Protein AF-A0A7X8I092-F1 (afdb_monomer_lite)

Secondary structure (DSSP, 8-state):
----SSSSSTTSTTSTT---S-----------------SEEEETTEEEEEEEEEEEE-TTS-EEEEEEEEEE--SSS-B-GGGT-----EETTEEPPS----BSSSSS-BGGGGGGS-B-TT-EEEEEEEE-

Foldseek 3Di:
DDPDDDPPVVPPPPPPPPPPDDDDDDDPDPPDDPCPPAQWDCLPPKIKGWDDWDWDQFPVRDTKIKTKMKIFAQDQAWDFQQPSDDDWDDDVPRTWAFDTWHDPDPDPDTLQCQRVDTDGHRGMGMHMGIID

pLDDT: mean 75.98, std 20.21, range [33.66, 98.12]

Sequence (132 aa):
MKKKSLAMLLSLSLILVLLFTACGESSEEKTGGDDTATNVFEFEPNVFEYLDAALMEDTDEELVLVTTWNFTNNEEEATSSLFLWYYELFQADEKLEDSAVIFINDDYDTLGDFEFKNVEAGETGKFISVIN

Radius of gyration: 20.51 Å; chains: 1; bounding box: 35×47×68 Å

Structure (mmCIF, N/CA/C/O backbone):
data_AF-A0A7X8I092-F1
#
_entry.id   AF-A0A7X8I092-F1
#
loop_
_atom_site.group_PDB
_atom_site.id
_atom_site.type_symbol
_atom_site.label_atom_id
_atom_site.label_alt_id
_atom_site.label_comp_id
_atom_site.label_asym_id
_atom_site.label_entity_id
_atom_site.label_seq_id
_atom_site.pdbx_PDB_ins_code
_atom_site.Cartn_x
_atom_site.Cartn_y
_atom_site.Cartn_z
_atom_site.occupancy
_atom_site.B_iso_or_equiv
_atom_site.auth_seq_id
_atom_site.auth_comp_id
_atom_site.auth_asym_id
_atom_site.auth_atom_id
_atom_site.pdbx_PDB_model_num
ATOM 1 N N . MET A 1 1 ? 12.600 4.546 -50.833 1.00 43.31 1 MET A N 1
ATOM 2 C CA . MET A 1 1 ? 12.797 3.141 -50.404 1.00 43.31 1 MET A CA 1
ATOM 3 C C . MET A 1 1 ? 14.123 2.996 -49.663 1.00 43.31 1 MET A C 1
ATOM 5 O O . MET A 1 1 ? 15.158 2.947 -50.310 1.00 43.31 1 MET A O 1
ATOM 9 N N . LYS A 1 2 ? 14.091 2.907 -48.329 1.00 38.78 2 LYS A N 1
ATOM 10 C CA . LYS A 1 2 ? 15.120 2.242 -47.509 1.00 38.78 2 LYS A CA 1
ATOM 11 C C . LYS A 1 2 ? 14.391 1.530 -46.363 1.00 38.78 2 LYS A C 1
ATOM 13 O O . LYS A 1 2 ? 14.278 2.039 -45.262 1.00 38.78 2 LYS A O 1
ATOM 18 N N . LYS A 1 3 ? 13.794 0.379 -46.688 1.00 50.81 3 LYS A N 1
ATOM 19 C CA . LYS A 1 3 ? 13.189 -0.550 -45.724 1.00 50.81 3 LYS A CA 1
ATOM 20 C C . LYS A 1 3 ? 14.315 -1.348 -45.070 1.00 50.81 3 LYS A C 1
ATOM 22 O O . LYS A 1 3 ? 14.687 -2.375 -45.625 1.00 50.81 3 LYS A O 1
ATOM 27 N N . LYS A 1 4 ? 14.889 -0.867 -43.968 1.00 51.50 4 LYS A N 1
ATOM 28 C CA . LYS A 1 4 ? 15.778 -1.652 -43.093 1.00 51.50 4 LYS A CA 1
ATOM 29 C C . LYS A 1 4 ? 15.775 -1.041 -41.693 1.00 51.50 4 LYS A C 1
ATOM 31 O O . LYS A 1 4 ? 16.586 -0.167 -41.439 1.00 51.50 4 LYS A O 1
ATOM 36 N N . SER A 1 5 ? 14.837 -1.459 -40.848 1.00 53.09 5 SER A N 1
ATOM 37 C CA . SER A 1 5 ? 15.017 -1.651 -39.396 1.00 53.09 5 SER A CA 1
ATOM 38 C C . SER A 1 5 ? 13.639 -1.826 -38.747 1.00 53.09 5 SER A C 1
ATOM 40 O O . SER A 1 5 ? 13.098 -0.911 -38.147 1.00 53.09 5 SER A O 1
ATOM 42 N N . LEU A 1 6 ? 13.006 -2.981 -38.958 1.00 49.16 6 LEU A N 1
ATOM 43 C CA . LEU A 1 6 ? 11.825 -3.384 -38.174 1.00 49.16 6 LEU A CA 1
ATOM 44 C C . LEU A 1 6 ? 11.908 -4.858 -37.740 1.00 49.16 6 LEU A C 1
ATOM 46 O O . LEU A 1 6 ? 11.004 -5.384 -37.114 1.00 49.16 6 LEU A O 1
ATOM 50 N N . ALA A 1 7 ? 13.013 -5.538 -38.058 1.00 49.06 7 ALA A N 1
ATOM 51 C CA . ALA A 1 7 ? 13.210 -6.953 -37.753 1.00 49.06 7 ALA A CA 1
ATOM 52 C C . ALA A 1 7 ? 14.088 -7.197 -36.511 1.00 49.06 7 ALA A C 1
ATOM 54 O O . ALA A 1 7 ? 14.333 -8.347 -36.180 1.00 49.06 7 ALA A O 1
ATOM 55 N N . MET A 1 8 ? 14.573 -6.143 -35.838 1.00 46.53 8 MET A N 1
ATOM 56 C CA . MET A 1 8 ? 15.476 -6.275 -34.681 1.00 46.53 8 MET A CA 1
ATOM 57 C C . MET A 1 8 ? 14.799 -5.991 -33.330 1.00 46.53 8 MET A C 1
ATOM 59 O O . MET A 1 8 ? 15.335 -6.367 -32.299 1.00 46.53 8 MET A O 1
ATOM 63 N N . LEU A 1 9 ? 13.602 -5.392 -33.327 1.00 49.50 9 LEU A N 1
ATOM 64 C CA . LEU A 1 9 ? 12.821 -5.141 -32.104 1.00 49.50 9 LEU A CA 1
ATOM 65 C C . LEU A 1 9 ? 11.823 -6.267 -31.781 1.00 49.50 9 LEU A C 1
ATOM 67 O O . LEU A 1 9 ? 11.356 -6.364 -30.656 1.00 49.50 9 LEU A O 1
ATOM 71 N N . LEU A 1 10 ? 11.543 -7.168 -32.731 1.00 44.53 10 LEU A N 1
ATOM 72 C CA . LEU A 1 10 ? 10.638 -8.308 -32.518 1.00 44.53 10 LEU A CA 1
ATOM 73 C C . LEU A 1 10 ? 11.326 -9.575 -31.974 1.00 44.53 10 LEU A C 1
ATOM 75 O O . LEU A 1 10 ? 10.658 -10.583 -31.771 1.00 44.53 10 LEU A O 1
ATOM 79 N N . SER A 1 11 ? 12.646 -9.563 -31.759 1.00 50.28 11 SER A N 1
ATOM 80 C CA . SER A 1 11 ? 13.396 -10.747 -31.308 1.00 50.28 11 SER A CA 1
ATOM 81 C C . SER A 1 11 ? 13.681 -10.790 -29.806 1.00 50.28 11 SER A C 1
ATOM 83 O O . SER A 1 11 ? 14.266 -11.769 -29.352 1.00 50.28 11 SER A O 1
ATOM 85 N N . LEU A 1 12 ? 13.292 -9.767 -29.033 1.00 46.97 12 LEU A N 1
ATOM 86 C CA . LEU A 1 12 ? 13.569 -9.723 -27.590 1.00 46.97 12 LEU A CA 1
ATOM 87 C C . LEU A 1 12 ? 12.389 -10.199 -26.721 1.00 46.97 12 LEU A C 1
ATOM 89 O O . LEU A 1 12 ? 12.598 -10.625 -25.593 1.00 46.97 12 LEU A O 1
ATOM 93 N N . SER A 1 13 ? 11.166 -10.234 -27.259 1.00 51.19 13 SER A N 1
ATOM 94 C CA . SER A 1 13 ? 9.954 -10.612 -26.513 1.00 51.19 13 SER A CA 1
ATOM 95 C C . SER A 1 13 ? 9.679 -12.122 -26.430 1.00 51.19 13 SER A C 1
ATOM 97 O O . SER A 1 13 ? 8.701 -12.527 -25.809 1.00 51.19 13 SER A O 1
ATOM 99 N N . LEU A 1 14 ? 10.522 -12.980 -27.021 1.00 46.72 14 LEU A N 1
ATOM 100 C CA . LEU A 1 14 ? 10.246 -14.424 -27.133 1.00 46.72 14 LEU A CA 1
ATOM 101 C C . LEU A 1 14 ? 11.083 -15.321 -26.200 1.00 46.72 14 LEU A C 1
ATOM 103 O O . LEU A 1 14 ? 10.984 -16.541 -26.285 1.00 46.72 14 LEU A O 1
ATOM 107 N N . ILE A 1 15 ? 11.899 -14.753 -25.305 1.00 53.25 15 ILE A N 1
ATOM 108 C CA . ILE A 1 15 ? 12.790 -15.542 -24.426 1.00 53.25 15 ILE A CA 1
ATOM 109 C C . ILE A 1 15 ? 12.236 -15.706 -22.995 1.00 53.25 15 ILE A C 1
ATOM 111 O O . ILE A 1 15 ? 12.667 -16.608 -22.283 1.00 53.25 15 ILE A O 1
ATOM 115 N N . LEU A 1 16 ? 11.219 -14.944 -22.576 1.00 52.03 16 LEU A N 1
ATOM 116 C CA . LEU A 1 16 ? 10.746 -14.978 -21.180 1.00 52.03 16 LEU A CA 1
ATOM 117 C C . LEU A 1 16 ? 9.691 -16.051 -20.834 1.00 52.03 16 LEU A C 1
ATOM 119 O O . LEU A 1 16 ? 9.272 -16.127 -19.685 1.00 52.03 16 LEU A O 1
ATOM 123 N N . VAL A 1 17 ? 9.265 -16.911 -21.768 1.00 53.12 17 VAL A N 1
ATOM 124 C CA . VAL A 1 17 ? 8.103 -17.814 -21.551 1.00 53.12 17 VAL A CA 1
ATOM 125 C C . VAL A 1 17 ? 8.484 -19.300 -21.403 1.00 53.12 17 VAL A C 1
ATOM 127 O O . VAL A 1 17 ? 7.643 -20.176 -21.565 1.00 53.12 17 VAL A O 1
ATOM 130 N N . LEU A 1 18 ? 9.742 -19.639 -21.086 1.00 49.62 18 LEU A N 1
ATOM 131 C CA . LEU A 1 18 ? 10.186 -21.049 -21.025 1.00 49.62 18 LEU A CA 1
ATOM 132 C C . LEU A 1 18 ? 10.710 -21.555 -19.669 1.00 49.62 18 LEU A C 1
ATOM 134 O O . LEU A 1 18 ? 11.255 -22.654 -19.626 1.00 49.62 18 LEU A O 1
ATOM 138 N N . LEU A 1 19 ? 10.511 -20.844 -18.553 1.00 51.03 19 LEU A N 1
ATOM 139 C CA . LEU A 1 19 ? 10.954 -21.342 -17.234 1.00 51.03 19 LEU A CA 1
ATOM 140 C C . LEU A 1 19 ? 9.871 -22.019 -16.377 1.00 51.03 19 LEU A C 1
ATOM 142 O O . LEU A 1 19 ? 10.171 -22.483 -15.282 1.00 51.03 19 LEU A O 1
ATOM 146 N N . PHE A 1 20 ? 8.647 -22.192 -16.881 1.00 52.22 20 PHE A N 1
ATOM 147 C CA . PHE A 1 20 ? 7.604 -22.940 -16.170 1.00 52.22 20 PHE A CA 1
ATOM 148 C C . PHE A 1 20 ? 7.356 -24.332 -16.764 1.00 52.22 20 PHE A C 1
ATOM 150 O O . PHE A 1 20 ? 6.293 -24.574 -17.324 1.00 52.22 20 PHE A O 1
ATOM 157 N N . THR A 1 21 ? 8.293 -25.272 -16.582 1.00 45.22 21 THR A N 1
ATOM 158 C CA . THR A 1 21 ? 7.961 -26.711 -16.482 1.00 45.22 21 THR A CA 1
ATOM 159 C C . THR A 1 21 ? 8.932 -27.460 -15.554 1.00 45.22 21 THR A C 1
ATOM 161 O O . THR A 1 21 ? 10.058 -27.758 -15.934 1.00 45.22 21 THR A O 1
ATOM 164 N N . ALA A 1 22 ? 8.443 -27.759 -14.347 1.00 39.62 22 ALA A N 1
ATOM 165 C CA . ALA A 1 22 ? 8.696 -28.922 -13.487 1.00 39.62 22 ALA A CA 1
ATOM 166 C C . ALA A 1 22 ? 10.050 -29.670 -13.556 1.00 39.62 22 ALA A C 1
ATOM 168 O O . ALA A 1 22 ? 10.324 -30.409 -14.499 1.00 39.62 22 ALA A O 1
ATOM 169 N N . CYS A 1 23 ? 10.773 -29.671 -12.431 1.00 38.34 23 CYS A N 1
ATOM 170 C CA . CYS A 1 23 ? 11.527 -30.839 -11.978 1.00 38.34 23 CYS A CA 1
ATOM 171 C C . CYS A 1 23 ? 11.465 -30.899 -10.447 1.00 38.34 23 CYS A C 1
ATOM 173 O O . CYS A 1 23 ? 12.051 -30.067 -9.760 1.00 38.34 23 CYS A O 1
ATOM 175 N N . GLY A 1 24 ? 10.701 -31.854 -9.919 1.00 37.44 24 GLY A N 1
ATOM 176 C CA . GLY A 1 24 ? 10.904 -32.325 -8.559 1.00 37.44 24 GLY A CA 1
ATOM 177 C C . GLY A 1 24 ? 11.989 -33.394 -8.581 1.00 37.44 24 GLY A C 1
ATOM 178 O O . GLY A 1 24 ? 11.874 -34.326 -9.365 1.00 37.44 24 GLY A O 1
ATOM 179 N N . GLU A 1 25 ? 13.027 -33.238 -7.763 1.00 33.66 25 GLU A N 1
ATOM 180 C CA . GLU A 1 25 ? 13.495 -34.226 -6.782 1.00 33.66 25 GLU A CA 1
ATOM 181 C C . GLU A 1 25 ? 14.590 -33.570 -5.921 1.00 33.66 25 GLU A C 1
ATOM 183 O O . GLU A 1 25 ? 15.305 -32.673 -6.359 1.00 33.66 25 GLU A O 1
ATOM 188 N N . SER A 1 26 ? 14.647 -33.973 -4.657 1.00 45.41 26 SER A N 1
ATOM 189 C CA . SER A 1 26 ? 15.374 -33.360 -3.545 1.00 45.41 26 SER A CA 1
ATOM 190 C C . SER A 1 26 ? 16.881 -33.164 -3.751 1.00 45.41 26 SER A C 1
ATOM 192 O O . SER A 1 26 ? 17.620 -34.132 -3.931 1.00 45.41 26 SER A O 1
ATOM 194 N N . SER A 1 27 ? 17.346 -31.943 -3.496 1.00 35.41 27 SER A N 1
ATOM 195 C CA . SER A 1 27 ? 18.681 -31.682 -2.961 1.00 35.41 27 SER A CA 1
ATOM 196 C C . SER A 1 27 ? 18.580 -30.555 -1.936 1.00 35.41 27 SER A C 1
ATOM 198 O O . SER A 1 27 ? 18.352 -29.401 -2.291 1.00 35.41 27 SER A O 1
ATOM 200 N N . GLU A 1 28 ? 18.698 -30.916 -0.656 1.00 45.22 28 GLU A N 1
ATOM 201 C CA . GLU A 1 28 ? 18.977 -29.980 0.432 1.00 45.22 28 GLU A CA 1
ATOM 202 C C . GLU A 1 28 ? 20.303 -29.274 0.132 1.00 45.22 28 GLU A C 1
ATOM 204 O O . GLU A 1 28 ? 21.383 -29.791 0.420 1.00 45.22 28 GLU A O 1
ATOM 209 N N . GLU A 1 29 ? 20.224 -28.081 -0.443 1.00 36.31 29 GLU A N 1
ATOM 210 C CA . GLU A 1 29 ? 21.314 -27.120 -0.406 1.00 36.31 29 GLU A CA 1
ATOM 211 C C . GLU A 1 29 ? 21.012 -26.144 0.730 1.00 36.31 29 GLU A C 1
ATOM 213 O O . GLU A 1 29 ? 20.189 -25.236 0.622 1.00 36.31 29 GLU A O 1
ATOM 218 N N . LYS A 1 30 ? 21.645 -26.392 1.882 1.00 44.91 30 LYS A N 1
ATOM 219 C CA . LYS A 1 30 ? 21.689 -25.435 2.984 1.00 44.91 30 LYS A CA 1
ATOM 220 C C . LYS A 1 30 ? 22.598 -24.274 2.596 1.00 44.91 30 LYS A C 1
ATOM 222 O O . LYS A 1 30 ? 23.773 -24.254 2.960 1.00 44.91 30 LYS A O 1
ATOM 227 N N . THR A 1 31 ? 22.041 -23.285 1.914 1.00 36.53 31 THR A N 1
ATOM 228 C 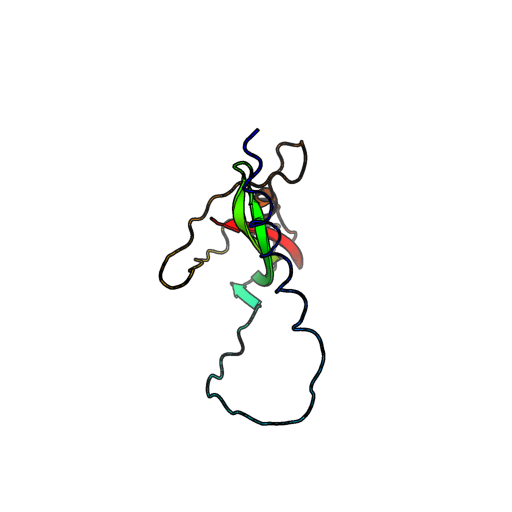CA . THR A 1 31 ? 22.578 -21.925 1.941 1.00 36.53 31 THR A CA 1
ATOM 229 C C . THR A 1 31 ? 22.124 -21.286 3.246 1.00 36.53 31 THR A C 1
ATOM 231 O O . THR A 1 31 ? 20.942 -21.046 3.466 1.00 36.53 31 THR A O 1
ATOM 234 N N . GLY A 1 32 ? 23.074 -21.104 4.162 1.00 41.34 32 GLY A N 1
ATOM 235 C CA . GLY A 1 32 ? 22.863 -20.392 5.413 1.00 41.34 32 GLY A CA 1
ATOM 236 C C . GLY A 1 32 ? 22.467 -18.944 5.143 1.00 41.34 32 GLY A C 1
ATOM 237 O O . GLY A 1 32 ? 23.280 -18.157 4.669 1.00 41.34 32 GLY A O 1
ATOM 238 N N . GLY A 1 33 ? 21.220 -18.645 5.47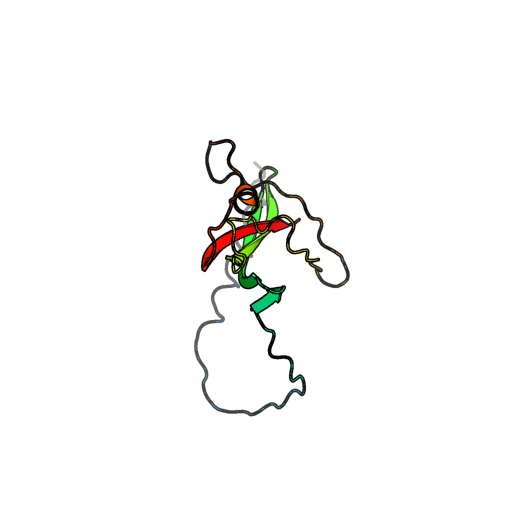0 1.00 34.50 33 GLY A N 1
ATOM 239 C CA . GLY A 1 33 ? 20.588 -17.337 5.498 1.00 34.50 33 GLY A CA 1
ATOM 240 C C . GLY A 1 33 ? 19.181 -17.573 6.022 1.00 34.50 33 GLY A C 1
ATOM 241 O O . GLY A 1 33 ? 18.258 -17.778 5.245 1.00 34.50 33 GLY A O 1
ATOM 242 N N . ASP A 1 34 ? 19.048 -17.691 7.341 1.00 43.41 34 ASP A N 1
ATOM 243 C CA . ASP A 1 34 ? 17.748 -17.697 8.012 1.00 43.41 34 ASP A CA 1
ATOM 244 C C . ASP A 1 34 ? 17.219 -16.257 8.001 1.00 43.41 34 ASP A C 1
ATOM 246 O O . ASP A 1 34 ? 17.303 -15.548 8.992 1.00 43.41 34 ASP A O 1
ATOM 250 N N . ASP A 1 35 ? 16.803 -15.801 6.822 1.00 47.56 35 ASP A N 1
ATOM 251 C CA . ASP A 1 35 ? 16.011 -14.591 6.627 1.00 47.56 35 ASP A CA 1
ATOM 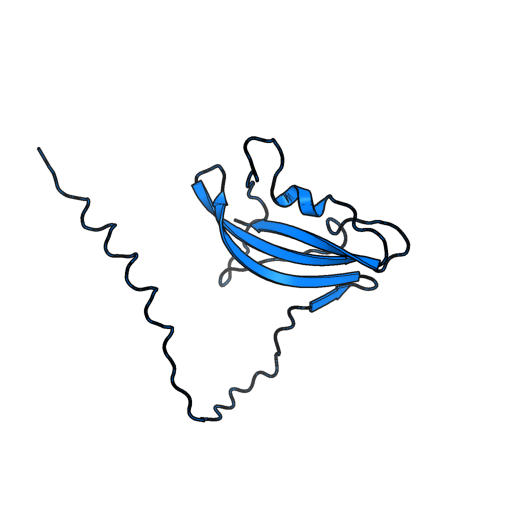252 C C . ASP A 1 35 ? 14.784 -15.040 5.840 1.00 47.56 35 ASP A C 1
ATOM 254 O O . ASP A 1 35 ? 14.738 -15.031 4.607 1.00 47.56 35 ASP A O 1
ATOM 258 N N . THR A 1 36 ? 13.776 -15.529 6.555 1.00 49.56 36 THR A N 1
ATOM 259 C CA . THR A 1 36 ? 12.433 -15.600 5.991 1.00 49.56 36 THR A CA 1
ATOM 260 C C . THR A 1 36 ? 12.001 -14.159 5.746 1.00 49.56 36 THR A C 1
ATOM 262 O O . THR A 1 36 ? 11.544 -13.502 6.679 1.00 49.56 36 THR A O 1
ATOM 265 N N . ALA A 1 37 ? 12.210 -13.645 4.530 1.00 61.41 37 ALA A N 1
ATOM 266 C CA . ALA A 1 37 ? 11.712 -12.335 4.131 1.00 61.41 37 ALA A CA 1
ATOM 267 C C . ALA A 1 37 ? 10.220 -12.270 4.486 1.00 61.41 37 ALA A C 1
ATOM 269 O O . ALA A 1 37 ? 9.404 -13.004 3.923 1.00 61.41 37 ALA A O 1
ATOM 270 N N . THR A 1 38 ? 9.887 -11.481 5.508 1.00 76.31 38 THR A N 1
ATOM 271 C CA . THR A 1 38 ? 8.501 -11.287 5.918 1.00 76.31 38 THR A CA 1
ATOM 272 C C . THR A 1 38 ? 7.887 -10.261 4.987 1.00 76.31 38 THR A C 1
ATOM 274 O O . THR A 1 38 ? 8.434 -9.180 4.792 1.00 76.31 38 THR A O 1
ATOM 277 N N . ASN A 1 39 ? 6.739 -10.605 4.414 1.00 90.94 39 ASN A N 1
ATOM 278 C CA . ASN A 1 39 ? 5.923 -9.646 3.681 1.00 90.94 39 ASN A CA 1
ATOM 279 C C . ASN A 1 39 ? 5.017 -8.850 4.626 1.00 90.94 39 ASN A C 1
ATOM 281 O O . ASN A 1 39 ? 4.282 -7.993 4.163 1.00 90.94 39 ASN A O 1
ATOM 285 N N . VAL A 1 40 ? 5.047 -9.132 5.932 1.00 94.44 40 VAL A N 1
ATOM 286 C CA . VAL A 1 40 ? 4.232 -8.468 6.951 1.00 94.44 40 VAL A CA 1
ATOM 287 C C . VAL A 1 40 ? 5.127 -7.627 7.855 1.00 94.44 40 VAL A C 1
ATOM 289 O O . VAL A 1 40 ? 6.124 -8.122 8.389 1.00 94.44 40 VAL A O 1
ATOM 292 N N . PHE A 1 41 ? 4.734 -6.373 8.041 1.00 92.69 41 PHE A N 1
ATOM 293 C CA . PHE A 1 41 ? 5.407 -5.357 8.834 1.00 92.69 41 PHE A CA 1
ATOM 294 C C . PHE A 1 41 ? 4.434 -4.817 9.881 1.00 92.69 41 PHE A C 1
ATOM 296 O O . PHE A 1 41 ? 3.399 -4.231 9.558 1.00 92.69 41 PHE A O 1
ATOM 303 N N . GLU A 1 42 ? 4.763 -5.023 11.150 1.00 93.00 42 GLU A N 1
ATOM 304 C CA . GLU A 1 42 ? 3.960 -4.547 12.274 1.00 93.00 42 GLU A CA 1
ATOM 305 C C . GLU A 1 42 ? 4.448 -3.156 12.696 1.00 93.00 42 GLU A C 1
ATOM 307 O O . GLU A 1 42 ? 5.589 -2.980 13.125 1.00 93.00 42 GLU A O 1
ATOM 312 N N . PHE A 1 43 ? 3.570 -2.164 12.568 1.00 89.62 43 PHE A N 1
ATOM 313 C CA . PHE A 1 43 ? 3.775 -0.785 13.002 1.00 89.62 43 PHE A CA 1
ATOM 314 C C . PHE A 1 43 ? 2.699 -0.462 14.034 1.00 89.62 43 PHE A C 1
ATOM 316 O O . PHE A 1 43 ? 1.666 0.113 13.694 1.00 89.62 43 PHE A O 1
ATOM 323 N N . GLU A 1 44 ? 2.918 -0.910 15.277 1.00 90.00 44 GLU A N 1
ATOM 324 C CA . GLU A 1 44 ? 1.881 -0.944 16.314 1.00 90.00 44 GLU A CA 1
ATOM 325 C C . GLU A 1 44 ? 1.081 0.376 16.416 1.00 90.00 44 GLU A C 1
ATOM 327 O O . GLU A 1 44 ? 1.679 1.450 16.534 1.00 90.00 44 GLU A O 1
ATOM 332 N N . PRO A 1 45 ? -0.267 0.305 16.406 1.00 93.88 45 PRO A N 1
ATOM 333 C CA . PRO A 1 45 ? -1.079 -0.921 16.428 1.00 93.88 45 PRO A CA 1
ATOM 334 C C 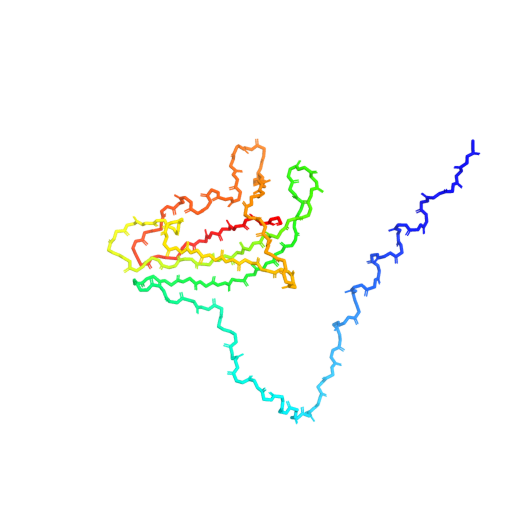. PRO A 1 45 ? -1.300 -1.562 15.043 1.00 93.88 45 PRO A C 1
ATOM 336 O O . PRO A 1 45 ? -1.857 -2.653 14.945 1.00 93.88 45 PRO A O 1
ATOM 339 N N . ASN A 1 46 ? -0.885 -0.902 13.970 1.00 95.81 46 ASN A N 1
ATOM 340 C CA . ASN A 1 46 ? -1.255 -1.222 12.599 1.00 95.81 46 ASN A CA 1
ATOM 341 C C . ASN A 1 46 ? -0.364 -2.292 11.954 1.00 95.81 46 ASN A C 1
ATOM 343 O O . ASN A 1 46 ? 0.756 -2.561 12.393 1.00 95.81 46 ASN A O 1
ATOM 347 N N . VAL A 1 47 ? -0.861 -2.896 10.875 1.00 95.75 47 VAL A N 1
ATOM 348 C CA . VAL A 1 47 ? -0.133 -3.927 10.120 1.00 95.75 47 VAL A CA 1
ATOM 349 C C . VAL A 1 47 ? -0.116 -3.580 8.639 1.00 95.75 47 VAL A C 1
ATOM 351 O O . VAL A 1 47 ? -1.155 -3.271 8.055 1.00 95.75 47 VAL A O 1
ATOM 354 N N . PHE A 1 48 ? 1.062 -3.674 8.034 1.00 94.38 48 PHE A N 1
ATOM 355 C CA . PHE A 1 48 ? 1.296 -3.475 6.611 1.00 94.38 48 PHE A CA 1
ATOM 356 C C . PHE A 1 48 ? 1.739 -4.795 5.995 1.00 94.38 48 PHE A C 1
ATOM 358 O O . PHE A 1 48 ? 2.647 -5.444 6.505 1.00 94.38 48 PHE A O 1
ATOM 365 N N . GLU A 1 49 ? 1.114 -5.205 4.900 1.00 94.94 49 GLU A N 1
ATOM 366 C CA . GLU A 1 49 ? 1.473 -6.429 4.187 1.00 94.94 49 GLU A CA 1
ATOM 367 C C . GLU A 1 49 ? 1.788 -6.100 2.729 1.00 94.94 49 GLU A C 1
ATOM 369 O O . GLU A 1 49 ? 0.932 -5.605 1.996 1.00 94.94 49 GLU A O 1
ATOM 374 N N . TYR A 1 50 ? 3.020 -6.385 2.314 1.00 92.81 50 TYR A N 1
ATOM 375 C CA . TYR A 1 50 ? 3.450 -6.342 0.925 1.00 92.81 50 TYR A CA 1
ATOM 376 C C . TYR A 1 50 ? 2.782 -7.474 0.143 1.00 92.81 50 TYR A C 1
ATOM 378 O O . TYR A 1 50 ? 2.898 -8.645 0.513 1.00 92.81 50 TYR A O 1
ATOM 386 N N . LEU A 1 51 ? 2.099 -7.136 -0.950 1.00 92.88 51 LEU A N 1
ATOM 387 C CA . LEU A 1 51 ? 1.405 -8.122 -1.775 1.00 92.88 51 LEU A CA 1
ATOM 388 C C . LEU A 1 51 ? 2.180 -8.464 -3.039 1.00 92.88 51 LEU A C 1
ATOM 390 O O . LEU A 1 51 ? 2.442 -9.638 -3.292 1.00 92.88 51 LEU A O 1
ATOM 394 N N . ASP A 1 52 ? 2.495 -7.456 -3.847 1.00 92.38 52 ASP A N 1
ATOM 395 C CA . ASP A 1 52 ? 3.120 -7.646 -5.154 1.00 92.38 52 ASP A CA 1
ATOM 396 C C . ASP A 1 52 ? 3.722 -6.336 -5.679 1.00 92.38 52 ASP A C 1
ATOM 398 O O . ASP A 1 52 ? 3.397 -5.247 -5.188 1.00 92.38 52 ASP A O 1
ATOM 402 N N . ALA A 1 53 ? 4.546 -6.445 -6.720 1.00 90.69 53 ALA A N 1
ATOM 403 C CA . ALA A 1 53 ? 5.012 -5.316 -7.507 1.00 90.69 53 ALA A CA 1
ATOM 404 C C . ALA A 1 53 ? 4.966 -5.614 -9.008 1.00 90.69 53 ALA A C 1
ATOM 406 O O . ALA A 1 53 ? 5.252 -6.721 -9.463 1.00 90.69 53 ALA A O 1
ATOM 407 N N . ALA A 1 54 ? 4.653 -4.588 -9.790 1.00 91.25 54 ALA A N 1
ATOM 408 C CA . ALA A 1 54 ? 4.595 -4.652 -11.240 1.00 91.25 54 ALA A CA 1
ATOM 409 C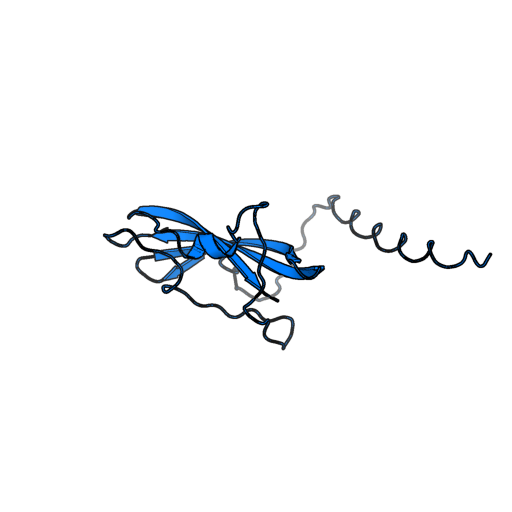 C . ALA A 1 54 ? 5.302 -3.446 -11.856 1.00 91.25 54 ALA A C 1
ATOM 411 O O . ALA A 1 54 ? 5.323 -2.364 -11.279 1.00 91.25 54 ALA A O 1
ATOM 412 N N . LEU A 1 55 ? 5.852 -3.632 -13.053 1.00 90.56 55 LEU A N 1
ATOM 413 C CA . LEU A 1 55 ? 6.344 -2.528 -13.868 1.00 90.56 55 LEU A CA 1
ATOM 414 C C . LEU A 1 55 ? 5.200 -2.022 -14.750 1.00 90.56 55 LEU A C 1
ATOM 416 O O . LEU A 1 55 ? 4.533 -2.826 -15.408 1.00 90.56 55 LEU A O 1
ATOM 420 N N . MET A 1 56 ? 4.972 -0.714 -14.751 1.00 89.94 56 MET A N 1
ATOM 421 C CA . MET A 1 56 ? 3.948 -0.047 -15.560 1.00 89.94 56 MET A CA 1
ATOM 422 C C . MET A 1 56 ? 4.553 1.155 -16.286 1.00 89.94 56 MET A C 1
ATOM 424 O O . MET A 1 56 ? 5.598 1.647 -15.881 1.00 89.94 56 MET A O 1
ATOM 428 N N . GLU A 1 57 ? 3.920 1.601 -17.369 1.00 88.19 57 GLU A N 1
ATOM 429 C CA . GLU A 1 57 ? 4.257 2.879 -18.007 1.00 88.19 57 GLU A CA 1
ATOM 430 C C . GLU A 1 57 ? 3.470 3.995 -17.308 1.00 88.19 57 GLU A C 1
ATOM 432 O O . GLU A 1 57 ? 2.268 3.841 -17.057 1.00 88.19 57 GLU A O 1
ATOM 437 N N . ASP A 1 58 ? 4.144 5.087 -16.963 1.00 85.81 58 ASP A N 1
ATOM 438 C CA . ASP A 1 58 ? 3.510 6.285 -16.423 1.00 85.81 58 ASP A CA 1
ATOM 439 C C . ASP A 1 58 ? 2.943 7.187 -17.536 1.00 85.81 58 ASP A C 1
ATOM 441 O O . ASP A 1 58 ? 2.867 6.815 -18.711 1.00 85.81 58 ASP A O 1
ATOM 445 N N . THR A 1 59 ? 2.496 8.390 -17.172 1.00 84.06 59 THR A N 1
ATOM 446 C CA . THR A 1 59 ? 1.916 9.338 -18.134 1.00 84.06 59 THR A CA 1
ATOM 447 C C . THR A 1 59 ? 2.897 9.876 -19.171 1.00 84.06 59 THR A C 1
ATOM 449 O O . THR A 1 59 ? 2.445 10.363 -20.210 1.00 84.06 59 THR A O 1
ATOM 452 N N . ASP A 1 60 ? 4.198 9.798 -18.900 1.00 87.56 60 ASP A N 1
ATOM 453 C CA . ASP A 1 60 ? 5.276 10.232 -19.789 1.00 87.56 60 ASP A CA 1
ATOM 454 C C . ASP A 1 60 ? 5.880 9.051 -20.583 1.00 87.56 60 ASP A C 1
ATOM 456 O O . ASP A 1 60 ? 6.891 9.213 -21.269 1.00 87.56 60 ASP A O 1
ATOM 460 N N . GLU A 1 61 ? 5.218 7.883 -20.563 1.00 87.25 61 GLU A N 1
ATOM 461 C CA . GLU A 1 61 ? 5.675 6.621 -21.168 1.00 87.25 61 GLU A CA 1
ATOM 462 C C . GLU A 1 61 ? 6.988 6.098 -20.538 1.00 87.25 61 GLU A C 1
ATOM 464 O O . GLU A 1 61 ? 7.713 5.304 -21.152 1.00 87.25 61 GLU A O 1
ATOM 469 N N . GLU A 1 62 ? 7.305 6.520 -19.308 1.00 88.56 62 GLU A N 1
ATOM 470 C CA . GLU A 1 62 ? 8.454 6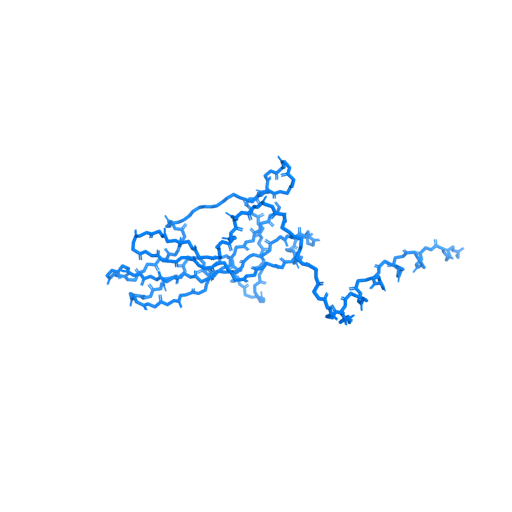.040 -18.539 1.00 88.56 62 GLU A CA 1
ATOM 471 C C . GLU A 1 62 ? 8.084 4.802 -17.714 1.00 88.56 62 GLU A C 1
ATOM 473 O O . GLU A 1 62 ? 6.965 4.647 -17.226 1.00 88.56 62 GLU A O 1
ATOM 478 N N . LEU A 1 63 ? 9.031 3.868 -17.587 1.00 88.81 63 LEU A N 1
ATOM 479 C CA . LEU A 1 63 ? 8.809 2.618 -16.867 1.00 88.81 63 LEU A CA 1
ATOM 480 C C . LEU A 1 63 ? 8.971 2.846 -15.365 1.00 88.81 63 LEU A C 1
ATOM 482 O O . LEU A 1 63 ? 10.069 3.146 -14.912 1.00 88.81 63 LEU A O 1
ATOM 486 N N . VAL A 1 64 ? 7.909 2.603 -14.608 1.00 89.25 64 VAL A N 1
ATOM 487 C CA . VAL A 1 64 ? 7.852 2.834 -13.163 1.00 89.25 64 VAL A CA 1
ATOM 488 C C . VAL A 1 64 ? 7.497 1.554 -12.418 1.00 89.25 64 VAL A C 1
ATOM 490 O O . VAL A 1 64 ? 6.819 0.660 -12.940 1.00 89.25 64 VAL A O 1
ATOM 493 N N . LEU A 1 65 ? 7.962 1.447 -11.178 1.00 88.62 65 LEU A N 1
ATOM 494 C CA . LEU A 1 65 ? 7.623 0.364 -10.269 1.00 88.62 65 LEU A CA 1
ATOM 495 C C . LEU A 1 65 ? 6.357 0.720 -9.488 1.00 88.62 65 LEU A C 1
ATOM 497 O O . LEU A 1 65 ? 6.302 1.711 -8.766 1.00 88.62 65 LEU A O 1
ATOM 501 N N . VAL A 1 66 ? 5.349 -0.136 -9.592 1.00 89.50 66 VAL A N 1
ATOM 502 C CA . VAL A 1 66 ? 4.097 -0.035 -8.846 1.00 89.50 66 VAL A CA 1
ATOM 503 C C . VAL A 1 66 ? 4.070 -1.129 -7.798 1.00 89.50 66 VAL A C 1
ATOM 505 O O . VAL A 1 66 ? 4.150 -2.307 -8.145 1.00 89.50 66 VAL A O 1
ATOM 508 N N . THR A 1 67 ? 3.923 -0.767 -6.527 1.00 88.88 67 THR A N 1
ATOM 509 C CA . THR A 1 67 ? 3.834 -1.744 -5.434 1.00 88.88 67 THR A CA 1
ATOM 510 C C . THR A 1 67 ? 2.449 -1.724 -4.799 1.00 88.88 67 THR A C 1
ATOM 512 O O . THR A 1 67 ? 1.811 -0.677 -4.695 1.00 88.88 67 THR A O 1
ATOM 515 N N . THR A 1 68 ? 1.951 -2.899 -4.417 1.00 91.38 68 THR A N 1
ATOM 516 C CA . THR A 1 68 ? 0.614 -3.072 -3.840 1.00 91.38 68 THR A CA 1
ATOM 517 C C . THR A 1 68 ? 0.721 -3.613 -2.427 1.00 91.38 68 THR A C 1
ATOM 519 O O . THR A 1 68 ? 1.421 -4.598 -2.182 1.00 91.38 68 THR A O 1
ATOM 522 N N . TRP A 1 69 ? -0.043 -3.017 -1.517 1.00 93.19 69 TRP A N 1
ATOM 523 C CA . TRP A 1 69 ? 0.003 -3.340 -0.099 1.00 93.19 69 TRP A CA 1
ATOM 524 C C . TRP A 1 69 ? -1.397 -3.450 0.495 1.00 93.19 69 TRP A C 1
ATOM 526 O O . TRP A 1 69 ? -2.349 -2.818 0.025 1.00 93.19 69 TRP A O 1
ATOM 536 N N . ASN A 1 70 ? -1.514 -4.227 1.566 1.00 95.19 70 ASN A N 1
ATOM 537 C CA . ASN A 1 70 ? -2.618 -4.123 2.510 1.00 95.19 70 ASN A CA 1
ATOM 538 C C . ASN A 1 70 ? -2.183 -3.265 3.708 1.00 95.19 70 ASN A C 1
ATOM 540 O O . ASN A 1 70 ? -1.096 -3.456 4.251 1.00 95.19 70 ASN A O 1
ATOM 544 N N . PHE A 1 71 ? -3.068 -2.380 4.158 1.00 95.62 71 PHE A N 1
ATOM 545 C CA . PHE A 1 71 ? -2.972 -1.656 5.424 1.00 95.62 71 PHE A CA 1
ATOM 546 C C . PHE A 1 71 ? -4.141 -2.072 6.314 1.00 95.62 71 PHE A C 1
ATOM 548 O O . PHE A 1 71 ? -5.296 -1.850 5.954 1.00 95.62 71 PHE A O 1
ATOM 555 N N . THR A 1 72 ? -3.850 -2.679 7.460 1.00 96.94 72 THR A N 1
ATOM 556 C CA . THR A 1 72 ? -4.850 -3.010 8.482 1.00 96.94 72 THR A CA 1
ATOM 557 C C . THR A 1 72 ? -4.797 -1.965 9.583 1.00 96.94 72 THR A C 1
ATOM 559 O O . THR A 1 72 ? -3.791 -1.870 10.294 1.00 96.94 72 THR A O 1
ATOM 562 N N . ASN A 1 73 ? -5.881 -1.198 9.709 1.00 97.31 73 ASN A N 1
ATOM 563 C CA . ASN A 1 73 ? -6.024 -0.184 10.741 1.00 97.31 73 ASN A CA 1
ATOM 564 C C . ASN A 1 73 ? -6.521 -0.838 12.035 1.00 97.31 73 ASN A C 1
ATOM 566 O O . ASN A 1 73 ? -7.666 -1.271 12.109 1.00 97.31 73 ASN A O 1
ATOM 570 N N . ASN A 1 74 ? -5.677 -0.885 13.059 1.00 97.12 74 ASN A N 1
ATOM 571 C CA . ASN A 1 74 ? -6.047 -1.373 14.390 1.00 97.12 74 ASN A CA 1
ATOM 572 C C . ASN A 1 74 ? -6.135 -0.235 15.421 1.00 97.12 74 ASN A C 1
ATOM 574 O O . ASN A 1 74 ? -6.166 -0.497 16.625 1.00 97.12 74 ASN A O 1
ATOM 578 N N . GLU A 1 75 ? -6.140 1.022 14.975 1.00 95.75 75 GLU A N 1
ATOM 579 C CA . GLU A 1 75 ? -6.477 2.163 15.825 1.00 95.75 75 GLU A CA 1
ATOM 580 C C . GLU A 1 75 ? -7.978 2.182 16.155 1.00 95.75 75 GLU A C 1
ATOM 582 O O . GLU A 1 75 ? -8.777 1.421 15.610 1.00 95.75 75 GLU A O 1
ATOM 587 N N . GLU A 1 76 ? -8.375 3.052 17.085 1.00 97.25 76 GLU A N 1
ATOM 588 C CA . GLU A 1 76 ? -9.781 3.193 17.490 1.00 97.25 76 GLU A CA 1
ATOM 589 C C . GLU A 1 76 ? -10.616 4.003 16.483 1.00 97.25 76 GLU A C 1
ATOM 591 O O . GLU A 1 76 ? -11.839 3.861 16.439 1.00 97.25 76 GLU A O 1
ATOM 596 N N . GLU A 1 77 ? -9.970 4.850 15.678 1.00 97.25 77 GLU A N 1
ATOM 597 C CA . GLU A 1 77 ? -10.605 5.734 14.698 1.00 97.25 77 GLU A CA 1
ATOM 598 C C . GLU A 1 77 ? -10.163 5.392 13.269 1.00 97.25 77 GLU A C 1
ATOM 600 O O . GLU A 1 77 ? -9.132 4.758 13.044 1.00 97.25 77 GLU A O 1
ATOM 605 N N . ALA A 1 78 ? -10.950 5.825 12.281 1.00 97.00 78 ALA A N 1
ATOM 606 C CA . ALA A 1 78 ? -10.590 5.669 10.879 1.00 97.00 78 ALA A CA 1
ATOM 607 C C . ALA A 1 78 ? -9.362 6.526 10.529 1.00 97.00 78 ALA A C 1
ATOM 609 O O . ALA A 1 78 ? -9.342 7.727 10.806 1.00 97.00 78 ALA A O 1
ATOM 610 N N . THR A 1 79 ? -8.368 5.932 9.869 1.00 95.00 79 THR A N 1
ATOM 611 C CA . THR A 1 79 ? -7.110 6.606 9.509 1.00 95.00 79 THR A CA 1
ATOM 612 C C . THR A 1 79 ? -6.598 6.147 8.146 1.00 95.00 79 THR A C 1
ATOM 614 O O . THR A 1 79 ? -7.035 5.124 7.623 1.00 95.00 79 THR A O 1
ATOM 617 N N . SER A 1 80 ? -5.681 6.903 7.554 1.00 93.00 80 SER A N 1
ATOM 618 C CA . SER A 1 80 ? -5.045 6.596 6.267 1.00 93.00 80 SER A CA 1
ATOM 619 C C . SER A 1 80 ? -3.613 6.099 6.489 1.00 93.00 80 SER A C 1
ATOM 621 O O . SER A 1 80 ? -2.959 6.474 7.464 1.00 93.00 80 SER A O 1
ATOM 623 N N . SER A 1 81 ? -3.100 5.278 5.566 1.00 90.19 81 SER A N 1
ATOM 624 C CA . SER A 1 81 ? -1.717 4.792 5.623 1.00 90.19 81 SER A CA 1
ATOM 625 C C . SER A 1 81 ? -0.673 5.889 5.382 1.00 90.19 81 SER A C 1
ATOM 627 O O . SER A 1 81 ? 0.458 5.737 5.832 1.00 90.19 81 SER A O 1
ATOM 629 N N . LEU A 1 82 ? -1.036 7.000 4.728 1.00 87.75 82 LEU A N 1
ATOM 630 C CA . LEU A 1 82 ? -0.123 8.001 4.154 1.00 87.75 82 LEU A CA 1
ATOM 631 C C . LEU A 1 82 ? 0.982 8.499 5.100 1.00 87.75 82 LEU A C 1
ATOM 633 O O . LEU A 1 82 ? 2.101 8.743 4.662 1.00 87.75 82 LEU A O 1
ATOM 637 N N . PHE A 1 83 ? 0.684 8.668 6.390 1.00 84.50 83 PHE A N 1
ATOM 638 C CA . PHE A 1 83 ? 1.635 9.219 7.367 1.00 84.50 83 PHE A CA 1
ATOM 639 C C . PHE A 1 83 ? 2.110 8.213 8.419 1.00 84.50 83 PHE A C 1
ATOM 641 O O . PHE A 1 83 ? 2.814 8.592 9.355 1.00 84.50 83 PHE A O 1
ATOM 648 N N . LEU A 1 84 ? 1.718 6.947 8.291 1.00 87.75 84 LEU A N 1
ATOM 649 C CA . LEU A 1 84 ? 1.993 5.914 9.292 1.00 87.75 84 LEU A CA 1
ATOM 650 C C . LEU A 1 84 ? 3.253 5.103 8.994 1.00 87.75 84 LEU A C 1
ATOM 652 O O . LEU A 1 84 ? 3.765 4.409 9.870 1.00 87.75 84 LEU A O 1
ATOM 656 N N . TRP A 1 85 ? 3.758 5.190 7.769 1.00 81.06 85 TRP A N 1
ATOM 657 C CA . TRP A 1 85 ? 4.869 4.381 7.299 1.00 81.06 85 TRP A CA 1
ATOM 658 C C . TRP A 1 85 ? 5.686 5.140 6.248 1.00 81.06 85 TRP A C 1
ATOM 660 O O . TRP A 1 85 ? 5.204 6.073 5.609 1.00 81.06 85 TRP A O 1
ATOM 670 N N . TYR A 1 86 ? 6.948 4.749 6.108 1.00 81.62 86 TYR A N 1
ATOM 671 C CA . TYR A 1 86 ? 7.847 5.207 5.055 1.00 81.62 86 TYR A CA 1
ATOM 672 C C . TYR A 1 86 ? 8.774 4.052 4.694 1.00 81.62 86 TYR A C 1
ATOM 674 O O . TYR A 1 86 ? 9.163 3.270 5.565 1.00 81.62 86 TYR A O 1
ATOM 682 N N . TYR A 1 87 ? 9.137 3.955 3.424 1.00 81.44 87 TYR A N 1
ATOM 683 C CA . TYR A 1 87 ? 10.066 2.957 2.923 1.00 81.44 87 TYR A CA 1
ATOM 684 C C . TYR A 1 87 ? 10.954 3.587 1.850 1.00 81.44 87 TYR A C 1
ATOM 686 O O . TYR A 1 87 ? 10.612 4.601 1.250 1.00 81.44 87 TYR A O 1
ATOM 694 N N . GLU A 1 88 ? 12.118 2.985 1.633 1.00 85.62 88 GLU A N 1
ATOM 695 C CA . GLU A 1 88 ? 13.037 3.355 0.562 1.00 85.62 88 GLU A CA 1
ATOM 696 C C . GLU A 1 88 ? 13.264 2.119 -0.298 1.00 85.62 88 GLU A C 1
ATOM 698 O O . GLU A 1 88 ? 13.553 1.042 0.232 1.00 85.62 88 GLU A O 1
ATOM 703 N N . LEU A 1 89 ? 13.146 2.265 -1.615 1.00 83.81 89 LEU A N 1
ATOM 704 C CA . LEU A 1 89 ? 13.507 1.206 -2.547 1.00 83.81 89 LEU A CA 1
ATOM 705 C C . LEU A 1 89 ? 14.855 1.499 -3.185 1.00 83.81 89 LEU A C 1
ATOM 707 O O . LEU A 1 89 ? 15.168 2.635 -3.534 1.00 83.81 89 LEU A O 1
ATOM 711 N N . PHE A 1 90 ? 15.642 0.442 -3.347 1.00 87.00 90 PHE A N 1
ATOM 712 C CA . PHE A 1 90 ? 16.947 0.497 -3.981 1.00 87.00 90 PHE A CA 1
ATOM 713 C C . PHE A 1 90 ? 16.989 -0.497 -5.137 1.00 87.00 90 PHE A C 1
ATOM 715 O O . PHE A 1 90 ? 16.594 -1.657 -4.985 1.00 87.00 90 PHE A O 1
ATOM 722 N N . GLN A 1 91 ? 17.510 -0.060 -6.281 1.00 84.38 91 GLN A N 1
ATOM 723 C CA . GLN A 1 91 ? 17.929 -0.942 -7.360 1.00 84.38 91 GLN A CA 1
ATOM 724 C C . GLN A 1 91 ? 19.458 -0.986 -7.372 1.00 84.38 91 GLN A C 1
ATOM 726 O O . GLN A 1 91 ? 20.129 -0.001 -7.668 1.00 84.38 91 GLN A O 1
ATOM 731 N N . ALA A 1 92 ? 20.015 -2.152 -7.032 1.00 89.75 92 ALA A N 1
ATOM 732 C CA . ALA A 1 92 ? 21.430 -2.273 -6.684 1.00 89.75 92 ALA A CA 1
ATOM 733 C C . ALA A 1 92 ? 21.807 -1.276 -5.565 1.00 89.75 92 ALA A C 1
ATOM 735 O O . ALA A 1 92 ? 21.261 -1.382 -4.471 1.00 89.75 92 ALA A O 1
ATOM 736 N N . ASP A 1 93 ? 22.707 -0.329 -5.836 1.00 90.12 93 ASP A N 1
ATOM 737 C CA . ASP A 1 93 ? 23.175 0.672 -4.866 1.00 90.12 93 ASP A CA 1
ATOM 738 C C . ASP A 1 93 ? 22.515 2.055 -5.062 1.00 90.12 93 ASP A C 1
ATOM 740 O O . ASP A 1 93 ? 22.888 3.023 -4.397 1.00 90.12 93 ASP A O 1
ATOM 744 N N . GLU A 1 94 ? 21.557 2.170 -5.987 1.00 88.19 94 GLU A N 1
ATOM 745 C CA . GLU A 1 94 ? 20.863 3.417 -6.314 1.00 88.19 94 GLU A CA 1
ATOM 746 C C . GLU A 1 94 ? 19.474 3.438 -5.672 1.00 88.19 94 GLU A C 1
ATOM 748 O O . GLU A 1 94 ? 18.703 2.487 -5.807 1.00 88.19 94 GLU A O 1
ATOM 753 N N . LYS A 1 95 ? 19.169 4.516 -4.940 1.00 88.00 95 LYS A N 1
ATOM 754 C CA . LYS A 1 95 ? 17.838 4.749 -4.374 1.00 88.00 95 LYS A CA 1
ATOM 755 C C . LYS A 1 95 ? 16.899 5.168 -5.505 1.00 88.00 95 LYS A C 1
ATOM 757 O O . LYS A 1 95 ? 17.225 6.110 -6.221 1.00 88.00 95 LYS A O 1
ATOM 762 N N . LEU A 1 96 ? 15.759 4.495 -5.623 1.00 86.12 96 LEU A N 1
ATOM 763 C CA . LEU A 1 96 ? 14.690 4.888 -6.540 1.00 86.12 96 LEU A CA 1
ATOM 764 C C . LEU A 1 96 ? 13.993 6.153 -6.021 1.00 86.12 96 LEU A C 1
ATOM 766 O O . LEU A 1 96 ? 13.882 6.355 -4.805 1.00 86.12 96 LEU A O 1
ATOM 770 N N . GLU A 1 97 ? 13.558 7.018 -6.928 1.00 81.00 97 GLU A N 1
ATOM 771 C CA . GLU A 1 97 ? 12.912 8.277 -6.579 1.00 81.00 97 GLU A CA 1
ATOM 772 C C . GLU A 1 97 ? 11.399 8.084 -6.415 1.00 81.00 97 GLU A C 1
ATOM 774 O O . GLU A 1 97 ? 10.690 7.541 -7.264 1.00 81.00 97 GLU A O 1
ATOM 779 N N . ASP A 1 98 ? 10.875 8.581 -5.296 1.00 68.19 98 ASP A N 1
ATOM 780 C CA . ASP A 1 98 ? 9.436 8.645 -5.072 1.00 68.19 98 ASP A CA 1
ATOM 781 C C . ASP A 1 98 ? 8.869 9.778 -5.937 1.00 68.19 98 ASP A C 1
ATOM 783 O O . ASP A 1 98 ? 8.970 10.942 -5.555 1.00 68.19 98 ASP A O 1
ATOM 787 N N . SER A 1 99 ? 8.325 9.478 -7.117 1.00 65.94 99 SER A N 1
ATOM 788 C CA . SER A 1 99 ? 7.263 10.264 -7.773 1.00 65.94 99 SER A CA 1
ATOM 789 C C . SER A 1 99 ? 7.052 9.825 -9.218 1.00 65.94 99 SER A C 1
ATOM 791 O O . SER A 1 99 ? 7.737 10.264 -10.135 1.00 65.94 99 SER A O 1
ATOM 793 N N . ALA A 1 100 ? 6.012 9.034 -9.437 1.00 62.56 100 ALA A N 1
ATOM 794 C CA . ALA A 1 100 ? 5.385 8.943 -10.745 1.00 62.56 100 ALA A CA 1
ATOM 795 C C . ALA A 1 100 ? 3.865 8.963 -10.587 1.00 62.56 100 ALA A C 1
ATOM 797 O O . ALA A 1 100 ? 3.320 8.594 -9.544 1.00 62.56 100 ALA A O 1
ATOM 798 N N . VAL A 1 101 ? 3.172 9.460 -11.610 1.00 74.50 101 VAL A N 1
ATOM 799 C CA . VAL A 1 101 ? 1.712 9.583 -11.606 1.00 74.50 101 VAL A CA 1
ATOM 800 C C . VAL A 1 101 ? 1.149 8.620 -12.634 1.00 74.50 101 VAL A C 1
ATOM 802 O O . VAL A 1 101 ? 1.462 8.699 -13.816 1.00 74.50 101 VAL A O 1
ATOM 805 N N . ILE A 1 102 ? 0.274 7.726 -12.179 1.00 75.12 102 ILE A N 1
ATOM 806 C CA . ILE A 1 102 ? -0.512 6.853 -13.050 1.00 75.12 102 ILE A CA 1
ATOM 807 C C . ILE A 1 102 ? -1.984 7.174 -12.817 1.00 75.12 102 ILE A C 1
ATOM 809 O O . ILE A 1 102 ? -2.484 7.017 -11.698 1.00 75.12 102 ILE A O 1
ATOM 813 N N . PHE A 1 103 ? -2.679 7.605 -13.870 1.00 80.19 103 PHE A N 1
ATOM 814 C CA . PHE A 1 103 ? -4.130 7.777 -13.846 1.00 80.19 103 PHE A CA 1
ATOM 815 C C . PHE A 1 103 ? -4.821 6.420 -13.961 1.00 80.19 103 PHE A C 1
ATOM 817 O O . PHE A 1 103 ? -4.451 5.583 -14.784 1.00 80.19 103 PHE A O 1
ATOM 824 N N . ILE A 1 104 ? -5.841 6.200 -13.134 1.00 77.19 104 ILE A N 1
ATOM 825 C CA . ILE A 1 104 ? -6.586 4.933 -13.123 1.00 77.19 104 ILE A CA 1
ATOM 826 C C . ILE A 1 104 ? -7.535 4.877 -14.338 1.00 77.19 104 ILE A C 1
ATOM 828 O O . ILE A 1 104 ? -7.797 3.804 -14.886 1.00 77.19 104 ILE A O 1
ATOM 832 N N . ASN A 1 105 ? -8.021 6.041 -14.792 1.00 72.50 105 ASN A N 1
ATOM 833 C CA . ASN A 1 105 ? -9.014 6.225 -15.854 1.00 72.50 105 ASN A CA 1
ATOM 834 C C . ASN A 1 105 ? -8.850 7.619 -16.512 1.00 72.50 105 ASN A C 1
ATOM 836 O O . ASN A 1 105 ? -7.938 8.357 -16.167 1.00 72.50 105 ASN A O 1
ATOM 840 N N . ASP A 1 106 ? -9.768 8.018 -17.407 1.00 69.56 106 ASP A N 1
ATOM 841 C CA . ASP A 1 106 ? -9.856 9.399 -17.941 1.00 69.56 106 ASP A CA 1
ATOM 842 C C . ASP A 1 106 ? -10.237 10.454 -16.867 1.00 69.56 106 ASP A C 1
ATOM 844 O O . ASP A 1 106 ? -10.370 11.643 -17.168 1.00 69.56 106 ASP A O 1
ATOM 848 N N . ASP A 1 107 ? -10.452 10.016 -15.624 1.00 64.75 107 ASP A N 1
ATOM 849 C CA . ASP A 1 107 ? -10.709 10.858 -14.460 1.00 64.75 107 ASP A CA 1
ATOM 850 C C . ASP A 1 107 ? -9.386 11.346 -13.835 1.00 64.75 107 ASP A C 1
ATOM 852 O O . ASP A 1 107 ? -8.323 10.772 -14.050 1.00 64.75 107 ASP A O 1
ATOM 856 N N . TYR A 1 108 ? -9.441 12.406 -13.021 1.00 76.69 108 TYR A N 1
ATOM 857 C CA . TYR A 1 108 ? -8.262 12.944 -12.320 1.00 76.69 108 TYR A CA 1
ATOM 858 C C . TYR A 1 108 ? -7.766 12.060 -11.156 1.00 76.69 108 TYR A C 1
ATOM 860 O O . TYR A 1 108 ? -6.866 12.483 -10.433 1.00 76.69 108 TYR A O 1
ATOM 868 N N . ASP A 1 109 ? -8.341 10.866 -10.979 1.00 82.75 109 ASP A N 1
ATOM 869 C CA . ASP A 1 109 ? -7.974 9.918 -9.928 1.00 82.75 109 ASP A CA 1
ATOM 870 C C . ASP A 1 109 ? -6.663 9.194 -10.282 1.00 82.75 109 ASP A C 1
ATOM 872 O O . ASP A 1 109 ? -6.498 8.635 -11.376 1.00 82.75 109 ASP A O 1
ATOM 876 N N . THR A 1 110 ? -5.736 9.159 -9.329 1.00 84.12 110 THR A N 1
ATOM 877 C CA . THR A 1 110 ? -4.409 8.547 -9.483 1.00 84.12 110 THR A CA 1
ATOM 878 C C . THR A 1 110 ? -4.258 7.288 -8.632 1.00 84.12 110 THR A C 1
ATOM 880 O O . THR A 1 110 ? -4.925 7.131 -7.609 1.00 84.12 110 THR A O 1
ATOM 883 N N . LEU A 1 111 ? -3.352 6.376 -9.012 1.00 79.25 111 LEU A N 1
ATOM 884 C CA . LEU A 1 111 ? -3.035 5.201 -8.184 1.00 79.25 111 LEU A CA 1
ATOM 885 C C . LEU A 1 111 ? -2.569 5.585 -6.767 1.00 79.25 111 LEU A C 1
ATOM 887 O O . LEU A 1 111 ? -2.866 4.855 -5.822 1.00 79.25 111 LEU A O 1
ATOM 891 N N . GLY A 1 112 ? -1.920 6.741 -6.600 1.00 79.00 112 GLY A N 1
ATOM 892 C CA . GLY A 1 112 ? -1.502 7.249 -5.290 1.00 79.00 112 GLY A CA 1
ATOM 893 C C . GLY A 1 112 ? -2.666 7.697 -4.398 1.00 79.00 112 GLY A C 1
ATOM 894 O O . GLY A 1 112 ? -2.535 7.712 -3.176 1.00 79.00 112 GLY A O 1
ATOM 895 N N . ASP A 1 113 ? -3.847 7.981 -4.961 1.00 84.31 113 ASP A N 1
ATOM 896 C CA . ASP A 1 113 ? -5.001 8.466 -4.188 1.00 84.31 113 ASP A CA 1
ATOM 897 C C . ASP A 1 113 ? -5.511 7.430 -3.177 1.00 84.31 113 ASP A C 1
ATOM 899 O O . ASP A 1 113 ? -6.215 7.770 -2.222 1.00 84.31 113 ASP A O 1
ATOM 903 N N . PHE A 1 114 ? -5.168 6.151 -3.359 1.00 82.19 114 PHE A N 1
ATOM 904 C CA . PHE A 1 114 ? -5.512 5.107 -2.399 1.00 82.19 114 PHE A CA 1
ATOM 905 C C . PHE A 1 114 ? -4.826 5.292 -1.044 1.00 82.19 114 PHE A C 1
ATOM 907 O O . PHE A 1 114 ? -5.427 4.931 -0.035 1.00 82.19 114 PHE A O 1
ATOM 914 N N . GLU A 1 115 ? -3.639 5.900 -0.993 1.00 83.69 115 GLU A N 1
ATOM 915 C CA . GLU A 1 115 ? -2.956 6.189 0.273 1.00 83.69 115 GLU A CA 1
ATOM 916 C C . GLU A 1 115 ? -3.712 7.234 1.103 1.00 83.69 115 GLU A C 1
ATOM 918 O O . GLU A 1 115 ? -3.660 7.198 2.329 1.00 83.69 115 GLU A O 1
ATOM 923 N N . PHE A 1 116 ? -4.487 8.120 0.468 1.00 86.81 116 PHE A N 1
ATOM 924 C CA . PHE A 1 116 ? -5.271 9.165 1.139 1.00 86.81 116 PHE A CA 1
ATOM 925 C C . PHE A 1 116 ? -6.618 8.670 1.684 1.00 86.81 116 PHE A C 1
ATOM 927 O O . PHE A 1 116 ? -7.303 9.409 2.398 1.00 86.81 116 PHE A O 1
ATOM 934 N N . LYS A 1 117 ? -7.040 7.445 1.346 1.00 91.62 117 LYS A N 1
ATOM 935 C CA . LYS A 1 117 ? -8.330 6.904 1.789 1.00 91.62 117 LYS A CA 1
ATOM 936 C C . LYS A 1 117 ? -8.226 6.427 3.232 1.00 91.62 117 LYS A C 1
ATOM 938 O O . LYS A 1 117 ? -7.372 5.611 3.567 1.00 91.62 117 LYS A O 1
ATOM 943 N N . ASN A 1 118 ? -9.143 6.903 4.070 1.00 95.44 118 ASN A N 1
ATOM 944 C CA . ASN A 1 118 ? -9.285 6.371 5.417 1.00 95.44 118 ASN A CA 1
ATOM 945 C C . ASN A 1 118 ? -9.778 4.919 5.370 1.00 95.44 118 ASN A C 1
ATOM 947 O O . ASN A 1 118 ? -10.691 4.580 4.614 1.00 95.44 118 ASN A O 1
ATOM 951 N N . VAL A 1 119 ? -9.186 4.094 6.223 1.00 95.88 119 VAL A N 1
ATOM 952 C CA . VAL A 1 119 ? -9.584 2.727 6.535 1.00 95.88 119 VAL A CA 1
ATOM 953 C C . VAL A 1 119 ? -10.211 2.748 7.921 1.00 95.88 119 VAL A C 1
ATOM 955 O O . VAL A 1 119 ? -9.625 3.283 8.860 1.00 95.88 119 VAL A O 1
ATOM 958 N N . GLU A 1 120 ? -11.421 2.210 8.047 1.00 98.12 120 GLU A N 1
ATOM 959 C CA . GLU A 1 120 ? -12.130 2.136 9.328 1.00 98.12 120 GLU A CA 1
ATOM 960 C C . GLU A 1 120 ? -11.375 1.264 10.344 1.00 98.12 120 GLU A C 1
ATOM 962 O O . GLU A 1 120 ? -10.578 0.399 9.980 1.00 98.12 120 GLU A O 1
ATOM 967 N N . ALA A 1 121 ? -11.636 1.489 11.630 1.00 97.81 121 ALA A N 1
ATOM 968 C CA . ALA A 1 121 ? -11.038 0.709 12.708 1.00 97.81 121 ALA A CA 1
ATOM 969 C C . ALA A 1 121 ? -11.370 -0.790 12.572 1.00 97.81 121 ALA A C 1
ATOM 971 O O . ALA A 1 121 ? -12.537 -1.176 12.472 1.00 97.81 121 ALA A O 1
ATOM 972 N N . GLY A 1 122 ? -10.343 -1.635 12.604 1.00 97.62 122 GLY A N 1
ATOM 973 C CA . GLY A 1 122 ? -10.431 -3.088 12.443 1.00 97.62 122 GLY A CA 1
ATOM 974 C C . GLY A 1 122 ? -10.541 -3.574 10.994 1.00 97.62 122 GLY A C 1
ATOM 975 O O . GLY A 1 122 ? -10.647 -4.783 10.781 1.00 97.62 122 GLY A O 1
ATOM 976 N N . GLU A 1 123 ? -10.521 -2.676 10.008 1.00 98.12 123 GLU A N 1
ATOM 977 C CA . GLU A 1 123 ? -10.619 -3.024 8.590 1.00 98.12 123 GLU A CA 1
ATOM 978 C C . GLU A 1 123 ? -9.247 -3.022 7.899 1.00 98.12 123 GLU A C 1
ATOM 980 O O . GLU A 1 123 ? -8.277 -2.402 8.348 1.00 98.12 123 GLU A O 1
ATOM 985 N N . THR A 1 124 ? -9.180 -3.708 6.756 1.00 97.25 124 THR A N 1
ATOM 986 C CA . THR A 1 124 ? -8.005 -3.725 5.880 1.00 97.25 124 THR A CA 1
ATOM 987 C C . THR A 1 124 ? -8.311 -2.997 4.575 1.00 97.25 124 THR A C 1
ATOM 989 O O . THR A 1 124 ? -9.180 -3.408 3.803 1.00 97.25 124 THR A O 1
ATOM 992 N N . GLY A 1 125 ? -7.562 -1.933 4.299 1.00 93.62 125 GLY A N 1
ATOM 993 C CA . GLY A 1 125 ? -7.556 -1.236 3.017 1.00 93.62 125 GLY A CA 1
ATOM 994 C C . GLY A 1 125 ? -6.411 -1.692 2.119 1.00 93.62 125 GLY A C 1
ATOM 995 O O . GLY A 1 125 ? -5.424 -2.265 2.577 1.00 93.62 125 GLY A O 1
ATOM 996 N N . LYS A 1 126 ? -6.535 -1.406 0.821 1.00 91.88 126 LYS A N 1
ATOM 997 C CA . LYS A 1 126 ? -5.438 -1.533 -0.143 1.00 91.88 126 LYS A CA 1
ATOM 998 C C . LYS A 1 126 ? -4.916 -0.157 -0.497 1.00 91.88 126 LYS A C 1
ATOM 1000 O O . LYS A 1 126 ? -5.721 0.731 -0.777 1.00 91.88 126 LYS A O 1
ATOM 1005 N N . PHE A 1 127 ? -3.601 -0.025 -0.560 1.00 89.12 127 PHE A N 1
ATOM 1006 C CA . PHE A 1 127 ? -2.969 1.150 -1.138 1.00 89.12 127 PHE A CA 1
ATOM 1007 C C . PHE A 1 127 ? -1.880 0.744 -2.130 1.00 89.12 127 PHE A C 1
ATOM 1009 O O . PHE A 1 127 ? -1.406 -0.398 -2.142 1.00 89.12 127 PHE A O 1
ATOM 1016 N N . ILE A 1 128 ? -1.570 1.680 -3.018 1.00 88.12 128 ILE A N 1
ATOM 1017 C CA . ILE A 1 128 ? -0.672 1.494 -4.147 1.00 88.12 128 ILE A CA 1
ATOM 1018 C C . ILE A 1 128 ? 0.301 2.658 -4.136 1.00 88.12 128 ILE A C 1
ATOM 1020 O O . ILE A 1 128 ? -0.119 3.803 -3.981 1.00 88.12 128 ILE A O 1
ATOM 1024 N N . SER A 1 129 ? 1.574 2.356 -4.346 1.00 84.75 129 SER A N 1
ATOM 1025 C CA . SER A 1 129 ? 2.600 3.366 -4.548 1.00 84.75 129 SER A CA 1
ATOM 1026 C C . SER A 1 129 ? 3.243 3.218 -5.920 1.00 84.75 129 SER A C 1
ATOM 1028 O O . SER A 1 129 ? 3.272 2.123 -6.490 1.00 84.75 129 SER A O 1
ATOM 1030 N N . VAL A 1 130 ? 3.733 4.336 -6.452 1.00 86.56 130 VAL A N 1
ATOM 1031 C CA . VAL A 1 130 ? 4.334 4.435 -7.784 1.00 86.56 130 VAL A CA 1
ATOM 1032 C C . VAL A 1 130 ? 5.691 5.123 -7.651 1.00 86.56 130 VAL A C 1
ATOM 1034 O O . VAL A 1 130 ? 5.783 6.204 -7.071 1.00 86.56 130 VAL A O 1
ATOM 1037 N N . ILE A 1 131 ? 6.735 4.468 -8.151 1.00 85.69 131 ILE A N 1
ATOM 1038 C CA . ILE A 1 131 ? 8.140 4.763 -7.849 1.00 85.69 131 ILE A CA 1
ATOM 1039 C C . ILE A 1 131 ? 8.925 4.749 -9.164 1.00 85.69 131 ILE A C 1
ATOM 1041 O O . ILE A 1 131 ? 8.722 3.835 -9.967 1.00 85.69 131 ILE A O 1
ATOM 1045 N N . ASN A 1 132 ? 9.789 5.742 -9.382 1.00 80.31 132 ASN A N 1
ATOM 1046 C CA . ASN A 1 132 ? 10.607 5.892 -10.592 1.00 80.31 132 ASN A CA 1
ATOM 1047 C C . ASN A 1 132 ? 12.058 5.459 -10.317 1.00 80.31 132 ASN A C 1
ATOM 1049 O O . ASN A 1 132 ? 12.650 5.951 -9.328 1.00 80.31 132 ASN A O 1
#